Protein AF-A0A941I9C9-F1 (afdb_monomer_lite)

InterPro domains:
  IPR023192 TGS-like domain superfamily [G3DSA:1.10.150.300] (2-35)
  IPR027417 P-loop containing nucleoside triphosphate hydrolase [G3DSA:3.40.50.300] (36-104)
  IPR027417 P-loop containing nucleoside triphosphate hydrolase [SSF52540] (3-103)

pLDDT: mean 86.84, std 6.51, range [66.25, 94.94]

Radius of gyration: 18.45 Å; chains: 1; bounding box: 41×18×54 Å

Structure (mmCIF, N/CA/C/O backbone):
data_AF-A0A941I9C9-F1
#
_entry.id   AF-A0A941I9C9-F1
#
loop_
_atom_site.group_PDB
_atom_site.id
_atom_site.type_symbol
_atom_site.label_atom_id
_atom_site.label_a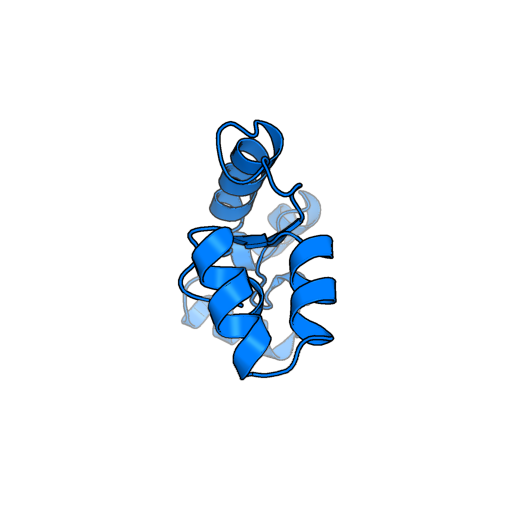lt_id
_atom_site.label_comp_id
_atom_site.label_asym_id
_atom_site.label_entity_id
_atom_site.label_seq_id
_atom_site.pdbx_PDB_ins_code
_atom_site.Cartn_x
_atom_site.Cartn_y
_atom_site.Cartn_z
_atom_site.occupancy
_atom_site.B_iso_or_equiv
_atom_site.auth_seq_id
_atom_site.auth_comp_id
_atom_site.auth_asym_id
_atom_site.auth_atom_id
_atom_site.pdbx_PDB_model_num
ATOM 1 N N . GLU A 1 1 ? -14.667 -0.530 23.439 1.00 66.25 1 GLU A N 1
ATOM 2 C CA . GLU A 1 1 ? -13.548 -0.035 24.279 1.00 66.25 1 GLU A CA 1
ATOM 3 C C . GLU A 1 1 ? -12.172 -0.131 23.612 1.00 66.25 1 GLU A C 1
ATOM 5 O O . GLU A 1 1 ? -11.419 0.823 23.728 1.00 66.25 1 GLU A O 1
ATOM 10 N N . ARG A 1 2 ? -11.848 -1.189 22.847 1.00 79.25 2 ARG A N 1
ATOM 11 C CA . ARG A 1 2 ? -10.524 -1.369 22.197 1.00 79.25 2 ARG A CA 1
ATOM 12 C C . ARG A 1 2 ? -10.130 -0.296 21.159 1.00 79.25 2 ARG A C 1
ATOM 14 O O . ARG A 1 2 ? -8.949 -0.010 21.005 1.00 79.25 2 ARG A O 1
ATOM 21 N N . LEU A 1 3 ? -11.097 0.306 20.460 1.00 86.94 3 LEU A N 1
ATOM 22 C CA . LEU A 1 3 ? -10.844 1.254 19.360 1.00 86.94 3 LEU A CA 1
ATOM 23 C C . LEU A 1 3 ? -10.249 2.589 19.797 1.00 86.94 3 LEU A C 1
ATOM 25 O O . LEU A 1 3 ? -9.365 3.116 19.139 1.00 86.94 3 LEU A O 1
ATOM 29 N N . MET A 1 4 ? -10.758 3.161 20.881 1.00 90.56 4 MET A N 1
ATOM 30 C CA . MET A 1 4 ? -10.436 4.535 21.255 1.00 90.56 4 MET A CA 1
ATOM 31 C C . MET A 1 4 ? -8.980 4.703 21.722 1.00 90.56 4 MET A C 1
ATOM 33 O O . MET A 1 4 ? -8.329 5.619 21.229 1.00 90.56 4 MET A O 1
ATOM 37 N N . PRO A 1 5 ? -8.407 3.798 22.543 1.00 92.31 5 PRO A N 1
ATOM 38 C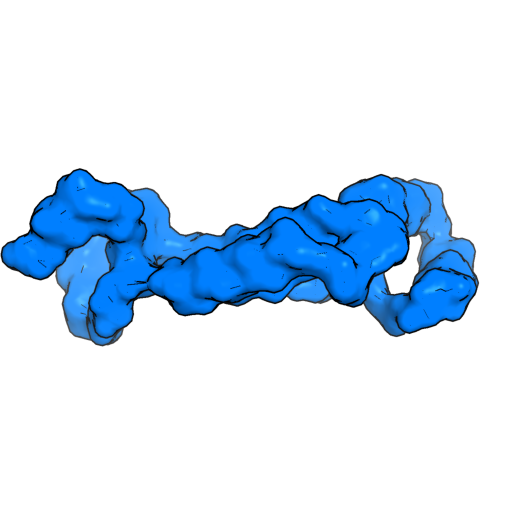 CA . PRO A 1 5 ? -6.972 3.808 22.828 1.00 92.31 5 PRO A CA 1
ATOM 39 C C . PRO A 1 5 ? -6.119 3.639 21.565 1.00 92.31 5 PRO A C 1
ATOM 41 O O . PRO A 1 5 ? -5.167 4.381 21.365 1.00 92.31 5 PRO A O 1
ATOM 44 N N . ALA A 1 6 ? -6.495 2.716 20.674 1.00 91.19 6 ALA A N 1
ATOM 45 C CA . ALA A 1 6 ? -5.760 2.482 19.434 1.00 91.19 6 ALA A CA 1
ATOM 46 C C . ALA A 1 6 ? -5.743 3.709 18.511 1.00 91.19 6 ALA A C 1
ATOM 48 O O . ALA A 1 6 ? -4.696 4.072 17.981 1.00 91.19 6 ALA A O 1
ATOM 49 N N . LEU A 1 7 ? -6.893 4.363 18.342 1.00 91.88 7 LEU A N 1
ATOM 50 C CA . LEU A 1 7 ? -7.006 5.573 17.533 1.00 91.88 7 LEU A CA 1
ATOM 51 C C . LEU A 1 7 ? -6.245 6.751 18.159 1.00 91.88 7 LEU A C 1
ATOM 53 O O . LEU A 1 7 ? -5.640 7.525 17.420 1.00 91.88 7 LEU A O 1
ATOM 57 N N . ASN A 1 8 ? -6.220 6.861 19.492 1.00 93.62 8 ASN A N 1
ATOM 58 C CA . ASN A 1 8 ? -5.410 7.860 20.198 1.00 93.62 8 ASN A CA 1
ATOM 59 C C . ASN A 1 8 ? -3.900 7.629 20.006 1.00 93.62 8 ASN A C 1
ATOM 61 O O . ASN A 1 8 ? -3.151 8.595 19.905 1.00 93.62 8 ASN A O 1
ATOM 65 N N . ASP A 1 9 ? -3.475 6.371 19.865 1.00 93.00 9 ASP A N 1
ATOM 66 C CA . ASP A 1 9 ? -2.100 5.980 19.522 1.00 93.00 9 ASP A CA 1
ATOM 67 C C . ASP A 1 9 ? -1.811 6.035 18.005 1.00 93.00 9 ASP A C 1
ATOM 69 O O . ASP A 1 9 ? -0.820 5.474 17.534 1.00 93.00 9 ASP A O 1
ATOM 73 N N . ALA A 1 10 ? -2.683 6.672 17.214 1.00 91.69 10 ALA A N 1
ATOM 74 C CA . ALA A 1 10 ? -2.580 6.787 15.757 1.00 91.69 10 ALA A CA 1
ATOM 75 C C . ALA A 1 10 ? -2.531 5.440 15.001 1.00 91.69 10 ALA A C 1
ATOM 77 O O . ALA A 1 10 ? -2.039 5.364 13.871 1.00 91.69 10 ALA A O 1
ATOM 78 N N . LYS A 1 11 ? -3.086 4.369 15.583 1.00 91.44 11 LYS A N 1
ATOM 79 C CA . LYS A 1 11 ? -3.211 3.063 14.923 1.00 91.44 11 LYS A CA 1
ATOM 80 C C . LYS A 1 11 ? -4.530 2.990 14.154 1.00 91.44 11 LYS A C 1
ATOM 82 O O . LYS A 1 11 ? -5.596 3.189 14.744 1.00 91.44 11 LYS A O 1
ATOM 87 N N . PRO A 1 12 ? -4.509 2.701 12.843 1.00 92.69 12 PRO A N 1
ATOM 88 C CA . PRO A 1 12 ? -5.731 2.624 12.064 1.00 92.69 12 PRO A CA 1
ATOM 89 C C . PRO A 1 12 ? -6.506 1.342 12.390 1.00 92.69 12 PRO A C 1
ATOM 91 O O . PRO A 1 12 ? -5.927 0.312 12.723 1.00 92.69 12 PRO A O 1
ATOM 94 N N . VAL A 1 13 ? -7.832 1.388 12.243 1.00 92.88 13 VAL A N 1
ATOM 95 C CA . VAL A 1 13 ? -8.722 0.262 12.579 1.00 92.88 13 VAL A CA 1
ATOM 96 C C . VAL A 1 13 ? -8.373 -1.011 11.805 1.00 92.88 13 VAL A C 1
ATOM 98 O O . VAL A 1 13 ? -8.389 -2.091 12.386 1.00 92.88 13 VAL A O 1
ATOM 101 N N . ARG A 1 14 ? -7.979 -0.890 10.531 1.00 90.50 14 ARG A N 1
ATOM 102 C CA . ARG A 1 14 ? -7.535 -2.024 9.695 1.00 90.50 14 ARG A CA 1
ATOM 103 C C . ARG A 1 14 ? -6.345 -2.813 10.264 1.00 90.50 14 ARG A C 1
ATOM 105 O O . ARG A 1 14 ? -6.222 -3.996 9.973 1.00 90.50 14 ARG A O 1
ATOM 112 N N . ALA A 1 15 ? -5.515 -2.188 11.101 1.00 91.25 15 ALA A N 1
ATOM 113 C CA . ALA A 1 15 ? -4.347 -2.816 11.720 1.00 91.25 15 ALA A CA 1
ATOM 114 C C . ALA A 1 15 ? -4.661 -3.527 13.047 1.00 91.25 15 ALA A C 1
ATOM 116 O O . ALA A 1 15 ? -3.785 -4.148 13.641 1.00 91.25 15 ALA A O 1
ATOM 117 N N . LEU A 1 16 ? -5.900 -3.438 13.546 1.00 90.06 16 LEU A N 1
ATOM 118 C CA . LEU A 1 16 ? -6.278 -3.987 14.855 1.00 90.06 16 LEU A CA 1
ATOM 119 C C . LEU A 1 16 ? -6.653 -5.473 14.829 1.00 90.06 16 LEU A C 1
ATOM 121 O O . LEU A 1 16 ? -6.945 -6.028 15.888 1.00 90.06 16 LEU A O 1
ATOM 125 N N . GLY A 1 17 ? -6.642 -6.106 13.650 1.00 87.56 17 GLY A N 1
ATOM 126 C CA . GLY A 1 17 ? -6.949 -7.531 13.497 1.00 87.56 17 GLY A CA 1
ATOM 127 C C . GLY A 1 17 ? -8.353 -7.898 13.980 1.00 87.56 17 GLY A C 1
ATOM 128 O O . GLY A 1 17 ? -8.526 -8.955 14.578 1.00 87.56 17 GLY A O 1
ATOM 129 N N . LEU A 1 18 ? -9.321 -6.995 13.787 1.00 89.88 18 LEU A N 1
ATOM 130 C CA . LEU A 1 18 ? -10.714 -7.217 14.171 1.00 89.88 18 LEU A CA 1
ATOM 131 C C . LEU A 1 18 ? -11.342 -8.311 13.307 1.00 89.88 18 LEU A C 1
ATOM 133 O O . LEU A 1 18 ? -11.068 -8.391 12.105 1.00 89.88 18 LEU A O 1
ATOM 137 N N . ASP A 1 19 ? -12.206 -9.121 13.908 1.00 90.75 19 ASP A N 1
ATOM 138 C CA . ASP A 1 19 ? -12.951 -10.141 13.175 1.00 90.75 19 ASP A CA 1
ATOM 139 C C . ASP A 1 19 ? -14.140 -9.553 12.384 1.00 90.75 19 ASP A C 1
ATOM 141 O O . ASP A 1 19 ? -14.424 -8.350 12.401 1.00 90.75 19 ASP A O 1
ATOM 145 N N . ALA A 1 20 ? -14.837 -10.409 11.633 1.00 90.44 20 ALA A N 1
ATOM 146 C CA . ALA A 1 20 ? -15.952 -9.989 10.791 1.00 90.44 20 ALA A CA 1
ATOM 147 C C . ALA A 1 20 ? -17.148 -9.440 11.594 1.00 90.44 20 ALA A C 1
ATOM 149 O O . ALA A 1 20 ? -17.848 -8.550 11.103 1.00 90.44 20 ALA A O 1
ATOM 150 N N . GLU A 1 21 ? -17.380 -9.941 12.808 1.00 92.81 21 GLU A N 1
AT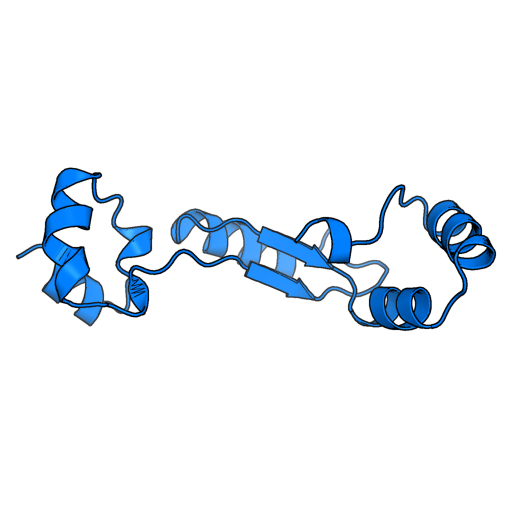OM 151 C CA . GLU A 1 21 ? -18.474 -9.498 13.675 1.00 92.81 21 GLU A CA 1
ATOM 152 C C . GLU A 1 21 ? -18.154 -8.120 14.266 1.00 92.81 21 GLU A C 1
ATOM 154 O O . GLU A 1 21 ? -18.966 -7.195 14.173 1.00 92.81 21 GLU A O 1
ATOM 159 N N . GLU A 1 22 ? -16.932 -7.940 14.773 1.00 91.50 22 GLU A N 1
ATOM 160 C CA . GLU A 1 22 ? -16.411 -6.659 15.250 1.00 91.50 22 GLU A CA 1
ATOM 161 C C . GLU A 1 22 ? -16.448 -5.603 14.133 1.00 91.50 22 GLU A C 1
ATOM 163 O O . GLU A 1 22 ? -16.920 -4.484 14.347 1.00 91.50 22 GLU A O 1
ATOM 168 N N . MET A 1 23 ? -16.031 -5.952 12.913 1.00 90.00 23 MET A N 1
ATOM 169 C CA . MET A 1 23 ? -16.080 -5.042 11.762 1.00 90.00 23 MET A CA 1
ATOM 170 C C . MET A 1 23 ? -17.514 -4.695 11.335 1.00 90.00 23 MET A C 1
ATOM 172 O O . MET A 1 23 ? -17.771 -3.562 10.912 1.00 90.00 23 MET A O 1
ATOM 176 N N . ALA A 1 24 ? -18.470 -5.620 11.474 1.00 91.56 24 ALA A N 1
ATOM 177 C CA . ALA A 1 24 ? -19.876 -5.363 11.164 1.00 91.56 24 ALA A CA 1
ATOM 178 C C . ALA A 1 24 ? -20.492 -4.312 12.101 1.00 91.56 24 ALA A C 1
ATOM 180 O O . ALA A 1 24 ? -21.247 -3.452 11.637 1.00 91.56 24 ALA A O 1
ATOM 181 N N . LEU A 1 25 ? -20.115 -4.317 13.384 1.00 91.94 25 LEU A N 1
ATOM 182 C CA . LEU A 1 25 ? -20.552 -3.314 14.364 1.00 91.94 25 LEU A CA 1
ATOM 183 C C . LEU A 1 25 ? -20.042 -1.902 14.035 1.00 91.94 25 LEU A C 1
ATOM 185 O O . LEU A 1 25 ? -20.698 -0.915 14.363 1.00 91.94 25 LEU A O 1
ATOM 189 N N . LEU A 1 26 ? -18.887 -1.794 13.371 1.00 90.69 26 LEU A N 1
ATOM 190 C CA . LEU A 1 26 ? -18.267 -0.514 13.005 1.00 90.69 26 LEU A CA 1
ATOM 191 C C . LEU A 1 26 ? -18.740 0.034 11.663 1.00 90.69 26 LEU A C 1
ATOM 193 O O . LEU A 1 26 ? -18.561 1.223 11.391 1.00 90.69 26 LEU A O 1
ATOM 197 N N . LYS A 1 27 ? -19.360 -0.803 10.829 1.00 89.62 27 LYS A N 1
ATOM 198 C CA . LYS A 1 27 ? -19.834 -0.430 9.492 1.00 89.62 27 LYS A CA 1
ATOM 199 C C . LYS A 1 27 ? -20.698 0.847 9.476 1.00 89.62 27 LYS A C 1
ATOM 201 O O . LYS A 1 27 ? -20.458 1.670 8.593 1.00 89.62 27 LYS A O 1
ATOM 206 N N . PRO A 1 28 ? -21.624 1.090 10.431 1.00 94.94 28 PRO A N 1
ATOM 207 C CA . PRO A 1 28 ? -22.425 2.320 10.461 1.00 94.94 28 PRO A CA 1
ATOM 208 C C . PRO A 1 28 ? -21.623 3.595 10.756 1.00 94.94 28 PRO A C 1
ATOM 210 O O . PRO A 1 28 ? -22.076 4.687 10.428 1.00 94.94 28 PRO A O 1
ATOM 213 N N . LEU A 1 29 ? -20.445 3.474 11.378 1.00 93.12 29 LEU A N 1
ATOM 214 C CA . LEU A 1 29 ? -19.600 4.616 11.741 1.00 93.12 29 LEU A CA 1
ATOM 215 C C . LEU A 1 29 ? -18.776 5.144 10.560 1.00 93.12 29 LEU A C 1
ATOM 217 O O . LEU A 1 29 ? -18.202 6.225 10.661 1.00 93.12 29 LEU A O 1
ATOM 221 N N . CYS A 1 30 ? -18.689 4.391 9.455 1.00 93.44 30 CYS A N 1
ATOM 222 C CA . CYS A 1 30 ? -17.993 4.795 8.229 1.00 93.44 30 CYS A CA 1
ATOM 223 C C . CYS A 1 30 ? -16.551 5.298 8.457 1.00 93.44 30 CYS A C 1
ATOM 225 O O . CYS A 1 30 ? -16.097 6.237 7.801 1.00 93.44 30 CYS A O 1
ATOM 227 N N . LEU A 1 31 ? -15.814 4.669 9.380 1.00 93.56 31 LEU A N 1
ATOM 228 C CA . LEU A 1 31 ? -14.463 5.094 9.753 1.00 93.56 31 LEU A CA 1
ATOM 229 C C . LEU A 1 31 ? -13.495 5.013 8.563 1.00 93.56 31 LEU A C 1
ATOM 231 O O . LEU A 1 31 ? -13.324 3.962 7.945 1.00 93.56 31 LEU A O 1
ATOM 235 N N . ILE A 1 32 ? -12.790 6.112 8.283 1.00 94.38 32 ILE A N 1
ATOM 236 C CA . ILE A 1 32 ? -11.803 6.186 7.192 1.00 94.38 32 ILE A CA 1
ATOM 237 C C . ILE A 1 32 ? -10.661 5.181 7.399 1.00 94.38 32 ILE A C 1
ATOM 239 O O . ILE A 1 32 ? -10.219 4.522 6.460 1.00 94.38 32 ILE A O 1
ATOM 243 N N . THR A 1 33 ? -10.220 5.009 8.644 1.00 92.50 33 THR A N 1
ATOM 244 C CA . THR A 1 33 ? -9.130 4.103 9.033 1.00 92.50 33 THR A CA 1
ATOM 245 C C . THR A 1 33 ? -9.517 2.619 9.015 1.00 92.50 33 THR A C 1
ATOM 247 O O . THR A 1 33 ? -8.637 1.772 9.157 1.00 92.50 33 THR A O 1
ATOM 250 N N . ALA A 1 34 ? -10.802 2.294 8.828 1.00 92.50 34 ALA A N 1
ATOM 251 C CA . ALA A 1 34 ? -11.295 0.925 8.660 1.00 92.50 34 ALA A CA 1
ATOM 252 C C . ALA A 1 34 ? -11.342 0.477 7.190 1.00 92.50 34 ALA A C 1
ATOM 254 O O . ALA A 1 34 ? -11.491 -0.710 6.916 1.00 92.50 34 ALA A O 1
ATOM 255 N N . LYS A 1 35 ? -11.224 1.408 6.233 1.00 91.75 35 LYS A N 1
ATOM 256 C CA . LYS A 1 35 ? -11.210 1.069 4.806 1.00 91.75 35 LYS A CA 1
ATOM 257 C C . LYS A 1 35 ? -9.964 0.237 4.464 1.00 91.75 35 LYS A C 1
ATOM 259 O O . LYS A 1 35 ? -8.896 0.538 5.009 1.00 91.75 35 LYS A O 1
ATOM 264 N N . PRO A 1 36 ? -10.061 -0.745 3.550 1.00 90.56 36 PRO A N 1
ATOM 265 C CA . PRO A 1 36 ? -8.885 -1.378 2.961 1.00 90.56 36 PRO A CA 1
ATOM 266 C C . PRO A 1 36 ? -7.948 -0.319 2.371 1.00 90.56 36 PRO A C 1
ATOM 268 O O . PRO A 1 36 ? -8.410 0.687 1.829 1.00 90.56 36 PRO A O 1
ATOM 271 N N . ALA A 1 37 ? -6.645 -0.521 2.524 1.00 91.75 37 ALA A N 1
ATOM 272 C CA . ALA A 1 37 ? -5.618 0.356 1.981 1.00 91.75 37 ALA A CA 1
ATOM 273 C C . ALA A 1 37 ? -4.469 -0.497 1.450 1.00 91.75 37 ALA A C 1
ATOM 275 O O . ALA A 1 37 ? -4.223 -1.579 1.975 1.00 91.75 37 ALA A O 1
ATOM 276 N N . MET A 1 38 ? -3.769 0.021 0.448 1.00 92.06 38 MET A N 1
ATOM 277 C CA . MET A 1 38 ? -2.547 -0.557 -0.097 1.00 92.06 38 MET A CA 1
ATOM 278 C C . MET A 1 38 ? -1.452 0.505 -0.123 1.00 92.06 38 MET A C 1
ATOM 280 O O . MET A 1 38 ? -1.746 1.702 -0.178 1.00 92.06 38 MET A O 1
ATOM 284 N N . TYR A 1 39 ? -0.202 0.064 -0.085 1.00 92.62 39 TYR A N 1
ATOM 285 C CA . TYR A 1 39 ? 0.963 0.924 -0.228 1.00 92.62 39 TYR A CA 1
ATOM 286 C C . TYR A 1 39 ? 1.526 0.780 -1.635 1.00 92.62 39 TYR A C 1
ATOM 288 O O . TYR A 1 39 ? 1.844 -0.321 -2.073 1.00 92.62 39 TYR A O 1
ATOM 296 N N . VAL A 1 40 ? 1.666 1.903 -2.331 1.00 92.19 40 VAL A N 1
ATOM 297 C CA . VAL A 1 40 ? 2.299 1.952 -3.649 1.00 92.19 40 VAL A CA 1
ATOM 298 C C . VAL A 1 40 ? 3.658 2.615 -3.477 1.00 92.19 40 VAL A C 1
ATOM 300 O O . VAL A 1 40 ? 3.743 3.803 -3.163 1.00 92.19 40 VAL A O 1
ATOM 303 N N . ALA A 1 41 ? 4.718 1.823 -3.594 1.00 91.81 41 ALA A N 1
ATOM 304 C CA . ALA A 1 41 ? 6.091 2.265 -3.426 1.00 91.81 41 ALA A CA 1
ATOM 305 C C . ALA A 1 41 ? 6.636 2.743 -4.771 1.00 91.81 41 ALA A C 1
ATOM 307 O O . ALA A 1 41 ? 6.915 1.931 -5.649 1.00 91.81 41 ALA A O 1
ATOM 308 N N . ASN A 1 42 ? 6.789 4.056 -4.927 1.00 91.19 42 ASN A N 1
ATOM 309 C CA . ASN A 1 42 ? 7.425 4.617 -6.111 1.00 91.19 42 ASN A CA 1
ATOM 310 C C . ASN A 1 42 ? 8.951 4.517 -5.979 1.00 91.19 42 ASN A C 1
ATOM 312 O O . ASN A 1 42 ? 9.529 5.134 -5.079 1.00 91.19 42 ASN A O 1
ATOM 316 N N . VAL A 1 43 ? 9.586 3.745 -6.855 1.00 89.75 43 VAL A N 1
ATOM 317 C CA . VAL A 1 43 ? 11.036 3.509 -6.872 1.00 89.75 43 VAL A CA 1
ATOM 318 C C . VAL A 1 43 ? 11.657 3.975 -8.189 1.00 89.75 43 VAL A C 1
ATOM 320 O O . VAL A 1 43 ? 10.963 4.171 -9.18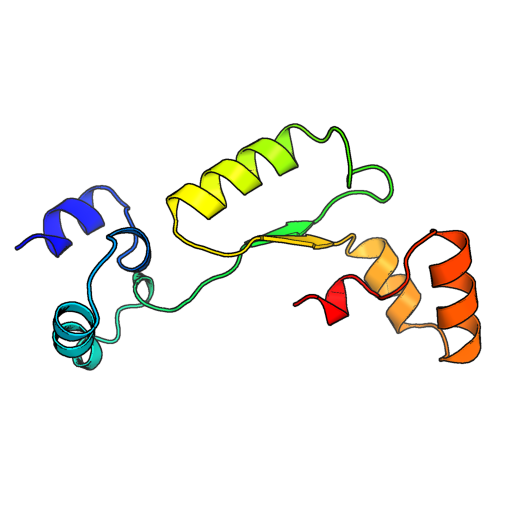6 1.00 89.75 43 VAL A O 1
ATOM 323 N N . ALA A 1 44 ? 12.975 4.181 -8.182 1.00 86.44 44 ALA A N 1
ATOM 324 C CA . ALA A 1 44 ? 13.743 4.337 -9.414 1.00 86.44 44 ALA A CA 1
ATOM 325 C C . ALA A 1 44 ? 13.764 3.020 -10.213 1.00 86.44 44 ALA A C 1
ATOM 327 O O . ALA A 1 44 ? 13.425 1.960 -9.685 1.00 86.44 44 ALA A O 1
ATOM 328 N N . ASP A 1 45 ? 14.183 3.105 -11.468 1.00 78.06 45 ASP A N 1
ATOM 329 C CA . ASP A 1 45 ? 14.360 1.996 -12.408 1.00 78.06 45 ASP A CA 1
ATOM 330 C C . ASP A 1 45 ? 15.266 0.875 -11.870 1.00 78.06 45 ASP A C 1
ATOM 332 O O . ASP A 1 45 ? 14.978 -0.303 -12.065 1.00 78.06 45 ASP A O 1
ATOM 336 N N . ASP A 1 46 ? 16.305 1.219 -11.110 1.00 78.94 46 ASP A N 1
ATOM 337 C CA . ASP A 1 46 ? 17.195 0.271 -10.426 1.00 78.94 46 ASP A CA 1
ATOM 338 C C . ASP A 1 46 ? 16.760 -0.065 -8.982 1.00 78.94 46 ASP A C 1
ATOM 340 O O . ASP A 1 46 ? 17.320 -0.946 -8.323 1.00 78.94 46 ASP A O 1
ATOM 344 N N . GLY A 1 47 ? 15.720 0.608 -8.485 1.00 79.31 47 GLY A N 1
ATOM 345 C CA . GLY A 1 47 ? 15.321 0.631 -7.079 1.00 79.31 47 GLY A CA 1
ATOM 346 C C . GLY A 1 47 ? 14.398 -0.506 -6.636 1.00 79.31 47 GLY A C 1
ATOM 347 O O . GLY A 1 47 ? 13.903 -0.466 -5.505 1.00 79.31 47 GLY A O 1
ATOM 348 N N . PHE A 1 48 ? 14.145 -1.495 -7.499 1.00 78.81 48 PHE A N 1
ATOM 349 C CA . PHE A 1 48 ? 13.302 -2.662 -7.201 1.00 78.81 48 PHE A CA 1
ATOM 350 C C . PHE A 1 48 ? 13.987 -3.684 -6.286 1.00 78.81 48 PHE A C 1
ATOM 352 O O . PHE A 1 48 ? 13.309 -4.450 -5.603 1.00 78.81 48 PHE A O 1
ATOM 359 N N . THR A 1 49 ? 15.322 -3.700 -6.259 1.00 75.56 49 THR A N 1
ATOM 360 C CA . THR A 1 49 ? 16.117 -4.610 -5.422 1.00 75.56 49 THR A CA 1
ATOM 361 C C . THR A 1 49 ? 17.128 -3.826 -4.592 1.00 75.56 49 THR A C 1
ATOM 363 O O . THR A 1 49 ? 17.592 -2.774 -5.015 1.00 75.56 49 THR A O 1
ATOM 366 N N . ASN A 1 50 ? 17.474 -4.326 -3.400 1.00 78.56 50 ASN A N 1
ATOM 367 C CA . ASN A 1 50 ? 18.442 -3.695 -2.488 1.00 78.56 50 ASN A CA 1
ATOM 368 C C . ASN A 1 50 ? 18.125 -2.232 -2.127 1.00 78.56 50 ASN A C 1
ATOM 370 O O . ASN A 1 50 ? 19.033 -1.412 -1.987 1.00 78.56 50 ASN A O 1
ATOM 374 N N . ASN A 1 51 ? 16.845 -1.903 -1.946 1.00 88.06 51 ASN A N 1
ATOM 375 C CA . ASN A 1 51 ? 16.416 -0.566 -1.558 1.00 88.06 51 ASN A CA 1
ATOM 376 C C . ASN A 1 51 ? 15.977 -0.544 -0.080 1.00 88.06 51 ASN A C 1
ATOM 378 O O . ASN A 1 51 ? 14.869 -0.987 0.231 1.00 88.06 51 ASN A O 1
ATOM 382 N N . PRO A 1 52 ? 16.784 0.036 0.833 1.00 91.31 52 PRO A N 1
ATOM 383 C CA . PRO A 1 52 ? 16.460 0.067 2.260 1.00 91.31 52 PRO A CA 1
ATOM 384 C C . PRO A 1 52 ? 15.135 0.770 2.576 1.00 91.31 52 PRO A C 1
ATOM 386 O O . PRO A 1 52 ? 14.496 0.462 3.580 1.00 91.31 52 PRO A O 1
ATOM 389 N N . LEU A 1 53 ? 14.716 1.728 1.740 1.00 92.12 53 LEU A N 1
ATOM 390 C CA . LEU A 1 53 ? 13.443 2.428 1.914 1.00 92.12 53 LEU A CA 1
ATOM 391 C C . LEU A 1 53 ? 12.259 1.537 1.532 1.00 92.12 53 LEU A C 1
ATOM 393 O O . LEU A 1 53 ? 11.224 1.578 2.197 1.00 92.12 53 LEU A O 1
ATOM 397 N N . LEU A 1 54 ? 12.420 0.710 0.496 1.00 91.06 54 LEU A N 1
ATOM 398 C CA . LEU A 1 54 ? 11.415 -0.273 0.098 1.00 91.06 54 LEU A CA 1
ATOM 399 C C . LEU A 1 54 ? 11.258 -1.357 1.171 1.00 91.06 54 LEU A C 1
ATOM 401 O O . LEU A 1 54 ? 10.130 -1.728 1.497 1.00 91.06 54 LEU A O 1
ATOM 405 N N . ASP A 1 55 ? 12.362 -1.805 1.772 1.00 91.31 55 ASP A N 1
ATOM 406 C CA . ASP A 1 55 ? 12.341 -2.778 2.870 1.00 91.31 55 ASP A CA 1
ATOM 407 C C . ASP A 1 55 ? 11.607 -2.220 4.099 1.00 91.31 55 ASP A C 1
ATOM 409 O O . ASP A 1 55 ? 10.693 -2.861 4.627 1.00 91.31 55 ASP A O 1
ATOM 413 N N . GLN A 1 56 ? 11.932 -0.986 4.506 1.00 93.81 56 GLN A N 1
ATOM 414 C CA . GLN A 1 56 ? 11.249 -0.299 5.609 1.00 93.81 56 GLN A CA 1
ATOM 415 C C . GLN A 1 56 ? 9.753 -0.114 5.335 1.00 93.81 56 GLN A C 1
ATOM 417 O O . GLN A 1 56 ? 8.919 -0.352 6.212 1.00 93.81 56 GLN A O 1
ATOM 422 N N . LEU A 1 57 ? 9.392 0.289 4.115 1.00 93.19 57 LEU A N 1
ATOM 423 C CA . LEU A 1 57 ? 7.994 0.456 3.730 1.00 93.19 57 LEU A CA 1
ATOM 424 C C . LEU A 1 57 ? 7.252 -0.886 3.703 1.00 93.19 57 LEU A C 1
ATOM 426 O O . LEU A 1 57 ? 6.101 -0.953 4.131 1.00 93.19 57 LEU A O 1
ATOM 430 N N . THR A 1 58 ? 7.910 -1.957 3.261 1.00 91.44 58 THR A N 1
ATOM 431 C CA . THR A 1 58 ? 7.355 -3.317 3.258 1.00 91.44 58 THR A CA 1
ATOM 432 C C . THR A 1 58 ? 7.059 -3.797 4.675 1.00 91.44 58 THR A C 1
ATOM 434 O O . THR A 1 58 ? 5.991 -4.356 4.933 1.00 91.44 58 THR A O 1
ATOM 437 N N . GLU A 1 59 ? 7.976 -3.569 5.615 1.00 93.19 59 GLU A N 1
ATOM 438 C CA . GLU A 1 59 ? 7.763 -3.901 7.025 1.00 93.19 59 GLU A CA 1
ATOM 439 C C . GLU A 1 59 ? 6.620 -3.076 7.632 1.00 93.19 59 GLU A C 1
ATOM 441 O O . GLU A 1 59 ? 5.735 -3.620 8.301 1.00 93.19 59 GLU A O 1
ATOM 446 N N . TYR A 1 60 ? 6.567 -1.781 7.317 1.00 92.25 60 TYR A N 1
ATOM 447 C CA . TYR A 1 60 ? 5.483 -0.912 7.757 1.00 92.25 60 TYR A CA 1
ATOM 448 C C . TYR A 1 60 ? 4.120 -1.356 7.203 1.00 92.25 60 TYR A C 1
ATOM 450 O O . TYR A 1 60 ? 3.159 -1.473 7.967 1.00 92.25 60 TYR A O 1
ATOM 458 N N . ALA A 1 61 ? 4.028 -1.675 5.910 1.00 92.06 61 ALA A N 1
ATOM 459 C CA . ALA A 1 61 ? 2.802 -2.143 5.266 1.00 92.06 61 ALA A CA 1
ATOM 460 C C . ALA A 1 61 ? 2.283 -3.449 5.894 1.00 92.06 61 ALA A C 1
ATOM 462 O O . ALA A 1 61 ? 1.090 -3.561 6.196 1.00 92.06 61 ALA A O 1
ATOM 463 N N . LYS A 1 62 ? 3.188 -4.389 6.207 1.00 89.75 62 LYS A N 1
ATOM 464 C CA . LYS A 1 62 ? 2.862 -5.618 6.951 1.00 89.75 62 LYS A CA 1
ATOM 465 C C . LYS A 1 62 ? 2.282 -5.313 8.331 1.00 89.75 62 LYS A C 1
ATOM 467 O O . LYS A 1 62 ? 1.276 -5.911 8.704 1.00 89.75 62 LYS A O 1
ATOM 472 N N . SER A 1 63 ? 2.856 -4.355 9.067 1.00 88.69 63 SER A N 1
ATOM 473 C CA . SER A 1 63 ? 2.333 -3.958 10.387 1.00 88.69 63 SER A CA 1
ATOM 474 C C . SER A 1 63 ? 0.914 -3.374 10.327 1.00 88.69 63 SER A C 1
ATOM 476 O O . SER A 1 63 ? 0.163 -3.461 11.296 1.00 88.69 63 SER A O 1
ATOM 478 N N . GLN A 1 64 ? 0.534 -2.812 9.177 1.00 86.75 64 GLN A N 1
ATOM 479 C CA . GLN A 1 64 ? -0.773 -2.202 8.929 1.00 86.75 64 GLN A CA 1
ATOM 480 C C . GLN A 1 64 ? -1.779 -3.158 8.268 1.00 86.75 64 GLN A C 1
ATOM 482 O O . GLN A 1 64 ? -2.896 -2.740 7.953 1.00 86.75 64 GLN A O 1
ATOM 487 N N . ASN A 1 65 ? -1.391 -4.423 8.060 1.00 86.44 65 ASN A N 1
ATOM 488 C CA . ASN A 1 65 ? -2.156 -5.439 7.337 1.00 86.44 65 ASN A CA 1
ATOM 489 C C . ASN A 1 65 ? -2.595 -4.971 5.935 1.00 86.44 65 ASN A C 1
ATOM 491 O O . ASN A 1 65 ? -3.747 -5.143 5.532 1.00 86.44 65 ASN A O 1
ATOM 495 N N . ALA A 1 66 ? -1.674 -4.326 5.216 1.00 90.38 66 ALA A N 1
ATOM 496 C CA . ALA A 1 66 ? -1.903 -3.755 3.897 1.00 90.38 66 ALA A CA 1
ATOM 497 C C . ALA A 1 66 ? -0.943 -4.368 2.862 1.00 90.38 66 ALA A C 1
ATOM 499 O O . ALA A 1 66 ? 0.248 -4.516 3.155 1.00 90.38 66 ALA A O 1
ATOM 500 N N . PRO A 1 67 ? -1.421 -4.702 1.650 1.00 91.12 67 PRO A N 1
ATOM 501 C CA . PRO A 1 67 ? -0.550 -5.105 0.555 1.00 91.12 67 PRO A CA 1
ATOM 502 C C . PRO A 1 67 ? 0.343 -3.941 0.110 1.00 91.12 67 PRO A C 1
ATOM 504 O O . PRO A 1 67 ? -0.025 -2.769 0.243 1.00 91.12 67 PRO A O 1
ATOM 507 N N . ILE A 1 68 ? 1.515 -4.282 -0.423 1.00 90.38 68 ILE A N 1
ATOM 508 C CA . ILE A 1 68 ? 2.474 -3.339 -0.995 1.00 90.38 68 ILE A CA 1
ATOM 509 C C . ILE A 1 68 ? 2.799 -3.741 -2.433 1.00 90.38 68 ILE A C 1
ATOM 511 O O . ILE A 1 68 ? 3.010 -4.920 -2.707 1.00 90.38 68 ILE A O 1
ATOM 515 N N . VAL A 1 69 ? 2.850 -2.757 -3.328 1.00 89.38 69 VAL A N 1
ATOM 516 C CA . VAL A 1 69 ? 3.274 -2.914 -4.724 1.00 89.38 69 VAL A CA 1
ATOM 517 C C . VAL A 1 69 ? 4.348 -1.872 -5.009 1.00 89.38 69 VAL A C 1
ATOM 519 O O . VAL A 1 69 ? 4.168 -0.701 -4.675 1.00 89.38 69 VAL A O 1
ATOM 522 N N . SER A 1 70 ? 5.472 -2.285 -5.590 1.00 89.00 70 SER A N 1
ATOM 523 C CA . SER A 1 70 ? 6.511 -1.375 -6.074 1.00 89.00 70 SER A CA 1
ATOM 524 C C . SER A 1 70 ? 6.319 -1.091 -7.559 1.00 89.00 70 SER A C 1
ATOM 526 O O . SER A 1 70 ? 6.165 -2.013 -8.356 1.00 89.00 70 SER A O 1
ATOM 528 N N . ILE A 1 71 ? 6.340 0.191 -7.918 1.00 88.19 71 ILE A N 1
ATOM 529 C CA . ILE A 1 71 ? 6.239 0.669 -9.300 1.00 88.19 71 ILE A 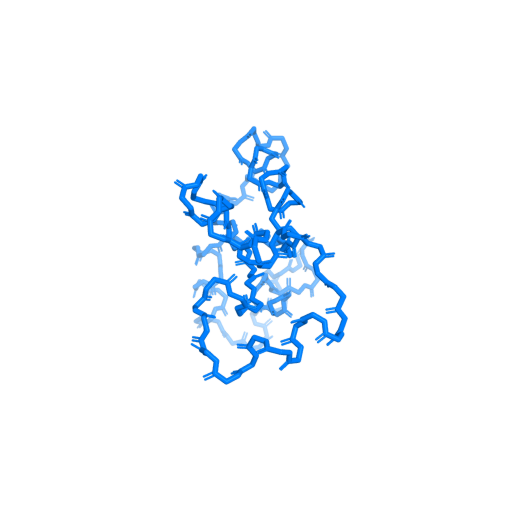CA 1
ATOM 530 C C . ILE A 1 71 ? 7.296 1.742 -9.549 1.00 88.19 71 ILE A C 1
ATOM 532 O O . ILE A 1 71 ? 7.705 2.437 -8.617 1.00 88.19 71 ILE A O 1
ATOM 536 N N . CYS A 1 72 ? 7.698 1.922 -10.802 1.00 88.69 72 CYS A N 1
ATOM 537 C CA . CYS A 1 72 ? 8.480 3.082 -11.208 1.00 88.69 72 CYS A CA 1
ATOM 538 C C . CYS A 1 72 ? 7.588 4.008 -12.029 1.00 88.69 72 CYS A C 1
ATOM 540 O O . CYS A 1 72 ? 7.348 3.766 -13.206 1.00 88.69 72 CYS A O 1
ATOM 542 N N . ALA A 1 73 ? 7.088 5.080 -11.414 1.00 86.88 73 ALA A N 1
ATOM 543 C CA . ALA A 1 73 ? 6.117 5.957 -12.066 1.00 86.88 73 ALA A CA 1
ATOM 544 C C . ALA A 1 73 ? 6.647 6.613 -13.357 1.00 86.88 73 ALA A C 1
ATOM 546 O O . ALA A 1 73 ? 5.849 6.956 -14.223 1.00 86.88 73 ALA A O 1
ATOM 547 N N . ALA A 1 74 ? 7.968 6.791 -13.486 1.00 86.12 74 ALA A N 1
ATOM 548 C CA . ALA A 1 74 ? 8.586 7.306 -14.707 1.00 86.12 74 ALA A CA 1
ATOM 549 C C . ALA A 1 74 ? 8.462 6.301 -15.863 1.00 86.12 74 ALA A C 1
ATOM 551 O O . ALA A 1 74 ? 7.949 6.654 -16.919 1.00 86.12 74 ALA A O 1
ATOM 552 N N . ILE A 1 75 ? 8.832 5.041 -15.616 1.00 83.75 75 ILE A N 1
ATOM 553 C CA . ILE A 1 75 ? 8.693 3.944 -16.580 1.00 83.75 75 ILE A CA 1
ATOM 554 C C . ILE A 1 75 ? 7.221 3.731 -16.954 1.00 83.75 75 ILE A C 1
ATOM 556 O O . ILE A 1 75 ? 6.898 3.629 -18.131 1.00 83.75 75 ILE A O 1
ATOM 560 N N . GLU A 1 76 ? 6.310 3.722 -15.976 1.00 85.88 76 GLU A N 1
ATOM 561 C CA . GLU A 1 76 ? 4.874 3.554 -16.251 1.00 85.88 76 GLU A CA 1
ATOM 562 C C . GLU A 1 76 ? 4.311 4.683 -17.127 1.00 85.88 76 GLU A C 1
ATOM 564 O O . GLU A 1 76 ? 3.438 4.439 -17.957 1.00 85.88 76 GLU A O 1
ATOM 569 N N . ALA A 1 77 ? 4.798 5.917 -16.953 1.00 87.12 77 ALA A N 1
ATOM 570 C CA . ALA A 1 77 ? 4.377 7.049 -17.773 1.00 87.12 77 ALA A CA 1
ATOM 571 C C . ALA A 1 77 ? 4.877 6.919 -19.217 1.00 87.12 77 ALA A C 1
ATOM 573 O O . ALA A 1 77 ? 4.112 7.176 -20.140 1.00 87.12 77 ALA A O 1
ATOM 574 N N . GLU A 1 78 ? 6.120 6.475 -19.414 1.00 85.00 78 GLU A N 1
ATOM 575 C CA . GLU A 1 78 ? 6.662 6.205 -20.750 1.00 85.00 78 GLU A CA 1
ATOM 576 C C . GLU A 1 78 ? 5.892 5.071 -21.438 1.00 85.00 78 GLU A C 1
ATOM 578 O O . GLU A 1 78 ? 5.458 5.226 -22.575 1.00 85.00 78 GLU A O 1
ATOM 583 N N . ILE A 1 79 ? 5.622 3.974 -20.722 1.00 84.75 79 ILE A N 1
ATOM 584 C CA . ILE A 1 79 ? 4.832 2.840 -21.225 1.00 84.75 79 ILE A CA 1
ATOM 585 C C . ILE A 1 79 ? 3.406 3.258 -21.614 1.00 84.75 79 ILE A C 1
ATOM 587 O O . ILE A 1 79 ? 2.845 2.707 -22.559 1.00 84.75 79 ILE A O 1
ATOM 591 N N . ALA A 1 80 ? 2.801 4.203 -20.890 1.00 86.38 80 ALA A N 1
ATOM 592 C CA . ALA A 1 80 ? 1.446 4.674 -21.170 1.00 86.38 80 ALA A CA 1
ATOM 593 C C . ALA A 1 80 ? 1.333 5.483 -22.476 1.00 86.38 80 ALA A C 1
ATOM 595 O O . ALA A 1 80 ? 0.238 5.560 -23.036 1.00 86.38 80 ALA A O 1
ATOM 596 N N . ASP A 1 81 ? 2.439 6.066 -22.947 1.00 86.88 81 ASP A N 1
ATOM 597 C CA . ASP A 1 81 ? 2.501 6.844 -24.189 1.00 86.88 81 ASP A CA 1
ATOM 598 C C . ASP A 1 81 ? 2.880 5.989 -25.419 1.00 86.88 81 ASP A C 1
ATOM 600 O O . ASP A 1 81 ? 2.758 6.463 -26.554 1.00 86.88 81 ASP A O 1
ATOM 604 N N . LEU A 1 82 ? 3.325 4.743 -25.216 1.00 86.81 82 LEU A N 1
ATOM 605 C CA . LEU A 1 82 ? 3.658 3.794 -26.284 1.00 86.81 82 LEU A CA 1
ATOM 606 C C . LEU A 1 82 ? 2.412 3.088 -26.836 1.00 86.81 82 LEU A C 1
ATOM 608 O O . LEU A 1 82 ? 1.384 2.966 -26.166 1.00 86.81 82 LEU A O 1
ATOM 612 N N . ASP A 1 83 ? 2.508 2.596 -28.072 1.00 88.00 83 ASP A N 1
ATOM 613 C CA . ASP A 1 83 ? 1.494 1.708 -28.632 1.00 88.00 83 ASP A CA 1
ATOM 614 C C . ASP A 1 83 ? 1.690 0.259 -28.144 1.00 88.00 83 ASP A C 1
ATOM 616 O O . ASP A 1 83 ? 2.701 -0.097 -27.537 1.00 88.00 83 ASP A O 1
ATOM 620 N N . ASP A 1 84 ? 0.696 -0.602 -28.376 1.00 81.50 84 ASP A N 1
ATOM 621 C CA . ASP A 1 84 ? 0.720 -1.978 -27.859 1.00 81.50 84 ASP A CA 1
ATOM 622 C C . ASP A 1 84 ? 1.905 -2.805 -28.398 1.00 81.50 84 ASP A C 1
ATOM 624 O O . ASP A 1 84 ? 2.345 -3.750 -27.739 1.00 81.50 84 ASP A O 1
ATOM 628 N N . ALA A 1 85 ? 2.408 -2.467 -29.592 1.00 82.19 85 ALA A N 1
ATOM 629 C CA . ALA A 1 85 ? 3.552 -3.132 -30.205 1.00 82.19 85 ALA A CA 1
ATOM 630 C C . ALA A 1 85 ? 4.861 -2.717 -29.520 1.00 82.19 85 ALA A C 1
ATOM 632 O O . ALA A 1 85 ? 5.603 -3.586 -29.061 1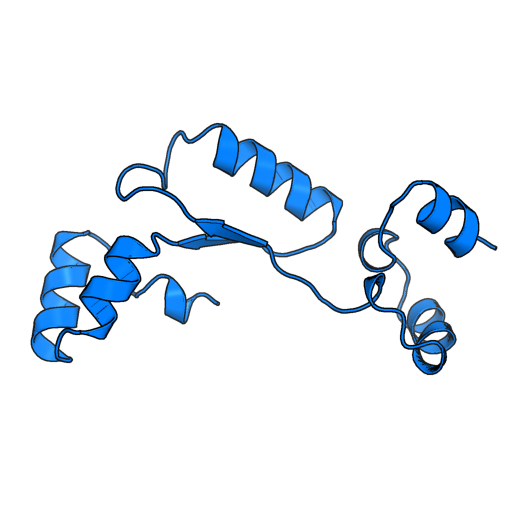.00 82.19 85 ALA A O 1
ATOM 633 N N . ASP A 1 86 ? 5.095 -1.412 -29.365 1.00 83.12 86 ASP A N 1
ATOM 634 C CA . ASP A 1 86 ? 6.302 -0.876 -28.734 1.00 83.12 86 ASP A CA 1
ATOM 635 C C . ASP A 1 86 ? 6.335 -1.179 -27.226 1.00 83.12 86 ASP A C 1
ATOM 637 O O . ASP A 1 86 ? 7.400 -1.395 -26.646 1.00 83.12 86 ASP A O 1
ATOM 641 N N . LYS A 1 87 ? 5.168 -1.265 -26.576 1.00 83.12 87 LYS A N 1
ATOM 642 C CA . LYS A 1 87 ? 5.044 -1.620 -25.155 1.00 83.12 87 LYS A CA 1
ATOM 643 C C . LYS A 1 87 ? 5.582 -3.017 -24.847 1.00 83.12 87 LYS A C 1
ATOM 645 O O . LYS A 1 87 ? 6.249 -3.199 -23.828 1.00 83.12 87 LYS A O 1
ATOM 650 N N . ALA A 1 88 ? 5.286 -4.005 -25.692 1.00 81.88 88 ALA A N 1
ATOM 651 C CA . ALA A 1 88 ? 5.748 -5.377 -25.488 1.00 81.88 88 ALA A CA 1
ATOM 652 C C . ALA A 1 88 ? 7.277 -5.480 -25.607 1.00 81.88 88 ALA A C 1
ATOM 654 O O . ALA A 1 88 ? 7.914 -6.142 -24.785 1.00 81.88 88 ALA A O 1
ATOM 655 N N . ASP A 1 89 ? 7.854 -4.780 -26.584 1.00 83.62 89 ASP A N 1
ATOM 656 C CA . ASP A 1 89 ? 9.300 -4.735 -26.796 1.00 83.62 89 ASP A CA 1
ATOM 657 C C . ASP A 1 89 ? 10.007 -4.000 -25.641 1.00 83.62 89 ASP A C 1
ATOM 659 O O . ASP A 1 89 ? 10.996 -4.496 -25.100 1.00 83.62 89 ASP A O 1
ATOM 663 N N . PHE A 1 90 ? 9.445 -2.881 -25.171 1.00 83.50 90 PHE A N 1
ATOM 664 C CA . PHE A 1 90 ? 9.987 -2.118 -24.043 1.00 83.50 90 PHE A CA 1
ATOM 665 C C . PHE A 1 90 ? 9.983 -2.916 -22.729 1.00 83.50 90 PHE A C 1
ATOM 667 O O . PHE A 1 90 ? 10.969 -2.926 -21.990 1.00 83.50 90 PHE A O 1
ATOM 674 N N . LEU A 1 91 ? 8.892 -3.634 -22.441 1.00 80.31 91 LEU A N 1
ATOM 675 C CA . LEU A 1 91 ? 8.792 -4.511 -21.270 1.00 80.31 91 LEU A CA 1
ATOM 676 C C . LEU A 1 91 ? 9.830 -5.643 -21.321 1.00 80.31 91 LEU A C 1
ATOM 678 O O . LEU A 1 91 ? 10.497 -5.915 -20.317 1.00 80.31 91 LEU A O 1
ATOM 682 N N . ALA A 1 92 ? 10.018 -6.255 -22.496 1.00 82.25 92 ALA A N 1
ATOM 683 C CA . ALA A 1 92 ? 11.007 -7.309 -22.700 1.00 82.25 92 ALA A CA 1
ATOM 684 C C . ALA A 1 92 ? 12.446 -6.812 -22.478 1.00 82.25 92 ALA A C 1
ATOM 686 O O . ALA A 1 92 ? 13.229 -7.502 -21.819 1.00 82.25 92 ALA A O 1
ATOM 687 N N . ASP A 1 93 ? 12.775 -5.606 -22.947 1.00 81.19 93 ASP A N 1
ATOM 688 C CA . ASP A 1 93 ? 14.089 -4.979 -22.748 1.00 81.19 93 ASP A CA 1
ATOM 689 C C . ASP A 1 93 ? 14.380 -4.677 -21.268 1.00 81.19 93 ASP A C 1
ATOM 691 O O . ASP A 1 93 ? 15.521 -4.806 -20.814 1.00 81.19 93 ASP A O 1
ATOM 695 N N . MET A 1 94 ? 13.350 -4.341 -20.485 1.00 74.94 94 MET A N 1
ATOM 696 C CA . MET A 1 94 ? 13.465 -4.141 -19.033 1.00 74.94 94 MET A CA 1
ATOM 697 C C . MET A 1 94 ? 13.411 -5.447 -18.222 1.00 74.94 94 MET A C 1
ATOM 699 O O . MET A 1 94 ? 13.564 -5.422 -16.999 1.00 74.94 94 MET A O 1
ATOM 703 N N . GLY A 1 95 ? 13.195 -6.596 -18.873 1.00 73.69 95 GLY A N 1
ATOM 704 C CA . GLY A 1 95 ? 13.039 -7.890 -18.206 1.00 73.69 95 GLY A CA 1
ATOM 705 C C . GLY A 1 95 ? 11.757 -8.003 -17.375 1.00 73.69 95 GLY A C 1
ATOM 706 O O . GLY A 1 95 ? 11.718 -8.760 -16.403 1.00 73.69 95 GLY A O 1
ATOM 707 N N . MET A 1 96 ? 10.721 -7.239 -17.726 1.00 72.62 96 MET A N 1
ATOM 708 C CA . MET A 1 96 ? 9.412 -7.264 -17.078 1.00 72.62 96 MET A CA 1
ATOM 709 C C . MET A 1 96 ? 8.387 -7.940 -17.993 1.00 72.62 96 MET A C 1
ATOM 711 O O . MET A 1 96 ? 8.355 -7.695 -19.190 1.00 72.62 96 MET A O 1
ATOM 715 N N . GLU A 1 97 ? 7.532 -8.799 -17.436 1.00 70.56 97 GLU A N 1
ATOM 716 C CA . GLU A 1 97 ? 6.463 -9.461 -18.209 1.00 70.56 97 GLU A CA 1
ATOM 717 C C . GLU A 1 97 ? 5.193 -8.604 -18.314 1.00 70.56 97 GLU A C 1
ATOM 719 O O . GLU A 1 97 ? 4.397 -8.776 -19.233 1.00 70.56 97 GLU A O 1
ATOM 724 N N . GLU A 1 98 ? 5.001 -7.677 -17.376 1.00 75.56 98 GLU A N 1
ATOM 725 C CA . GLU A 1 98 ? 3.802 -6.849 -17.257 1.00 75.56 98 GLU A CA 1
ATOM 726 C C . GLU A 1 98 ? 4.147 -5.483 -16.631 1.00 75.56 98 GLU A C 1
ATOM 728 O O . GLU A 1 98 ? 5.077 -5.410 -15.814 1.00 75.56 98 GLU A O 1
ATOM 733 N N . PRO A 1 99 ? 3.409 -4.410 -16.976 1.00 79.12 99 PRO A N 1
ATOM 734 C CA . PRO A 1 99 ? 3.521 -3.109 -16.321 1.00 79.12 99 PRO A CA 1
ATOM 735 C C . PRO A 1 99 ? 3.246 -3.204 -14.820 1.00 79.12 99 PRO A C 1
ATOM 737 O O . PRO A 1 99 ? 2.378 -3.952 -14.366 1.00 79.12 99 PRO A O 1
ATOM 740 N N . GLY A 1 100 ? 3.929 -2.382 -14.029 1.00 74.69 100 GLY A N 1
ATOM 741 C CA . GLY A 1 100 ? 3.678 -2.263 -12.599 1.00 74.69 100 GLY A CA 1
ATOM 742 C C . GLY A 1 100 ? 2.273 -1.750 -12.284 1.00 74.69 100 GLY A C 1
ATOM 743 O O . GLY A 1 100 ? 1.731 -2.102 -11.235 1.00 74.69 100 GLY A O 1
ATOM 744 N N . LEU A 1 101 ? 1.656 -0.972 -13.183 1.00 73.50 101 LEU A N 1
ATOM 745 C CA . LEU A 1 101 ? 0.272 -0.520 -13.023 1.00 73.50 101 LEU A CA 1
ATOM 746 C C . LEU A 1 101 ? -0.744 -1.674 -13.069 1.00 73.50 101 LEU A C 1
ATOM 748 O O . LEU A 1 101 ? -1.740 -1.618 -12.354 1.00 73.50 101 LEU A O 1
ATOM 752 N N . ASP A 1 102 ? -0.474 -2.733 -13.837 1.00 78.00 102 ASP A N 1
ATOM 753 C CA . ASP A 1 102 ? -1.373 -3.893 -13.958 1.00 78.00 102 ASP A CA 1
ATOM 754 C C . ASP A 1 102 ? -1.331 -4.800 -12.709 1.00 78.00 102 ASP A C 1
ATOM 756 O O . ASP A 1 102 ? -2.189 -5.663 -12.523 1.00 78.00 102 ASP A O 1
ATOM 760 N N . ARG A 1 103 ? -0.362 -4.571 -11.809 1.00 73.50 103 ARG A N 1
ATOM 761 C CA . ARG A 1 103 ? -0.239 -5.253 -10.509 1.00 73.50 103 ARG A CA 1
ATOM 762 C C . ARG A 1 103 ? -1.042 -4.591 -9.381 1.00 73.50 103 ARG A C 1
ATOM 764 O O . ARG A 1 103 ? -1.036 -5.120 -8.264 1.00 73.50 103 ARG A O 1
ATOM 771 N N . LEU A 1 104 ? -1.660 -3.430 -9.630 1.00 69.94 104 LEU A N 1
ATOM 772 C CA . LEU A 1 104 ? -2.502 -2.699 -8.669 1.00 69.94 104 LEU A CA 1
ATOM 773 C C . LEU A 1 104 ? -3.947 -3.212 -8.666 1.00 69.94 104 LEU A C 1
ATOM 775 O O . LEU A 1 104 ? -4.487 -3.360 -7.544 1.00 69.94 104 LEU A O 1
#

Secondary structure (DSSP, 8-state):
--HHHHHHTT--GGGG---HHHHHHHGGGT-GGGS---EEEE--TTTTSS-HHHHHHHHHHHHTT--EEEE-HHHHHHHHHS-HHHHHHHHHHTT-SS-GGGG-

Sequence (104 aa):
ERLMPALNDAKPVRALGLDAEEMALLKPLCLITAKPAMYVANVADDGFTNNPLLDQLTEYAKSQNAPIVSICAAIEAEIADLDDADKADFLADMGMEEPGLDRL

Foldseek 3Di:
DVPPVCVVVVQFPLLPPDDPVRVVVCVVVVDPSNDADAAEAAAPLPCPPPHPVVVVVCVVCVSSVHHYAYAHVVLLVVLVPDDPVVNCVSCVVSVHRDHSVVVD

Organism: NCBI:txid2828733